Protein AF-G9ENG8-F1 (afdb_monomer)

pLDDT: mean 71.77, std 9.36, range [58.88, 90.88]

Sequence (54 aa):
MNLLDVIEKAVGSEYFDNAECSESCLAMQEASMNIELSLNQSQQPNANKVVTIK

Solvent-accessible surface area (backbone atoms only — not comparable to full-atom values): 3355 Å² total; per-residue (Å²): 134,59,71,64,62,51,51,53,48,53,54,44,46,73,73,66,61,48,52,70,56,54,53,50,52,50,53,53,51,54,52,51,52,52,50,51,53,52,53,52,57,73,65,46,80,70,79,79,76,82,77,84,83,130

Structure (mmCIF, N/CA/C/O backbone):
data_AF-G9ENG8-F1
#
_entry.id   AF-G9ENG8-F1
#
loop_
_atom_site.group_PDB
_atom_site.id
_atom_site.type_symbol
_atom_site.label_atom_id
_atom_site.label_alt_id
_atom_site.label_comp_id
_atom_site.label_asym_id
_atom_site.label_entity_id
_atom_site.label_seq_id
_atom_site.pdbx_PDB_ins_code
_atom_site.Cartn_x
_atom_site.Cartn_y
_atom_site.Cartn_z
_atom_site.occupancy
_atom_site.B_iso_or_equiv
_atom_site.auth_seq_id
_atom_site.auth_comp_id
_atom_site.auth_asym_id
_atom_site.auth_atom_id
_atom_site.pdbx_PDB_model_num
ATOM 1 N N . MET A 1 1 ? 16.028 -1.419 -27.834 1.00 60.62 1 MET A N 1
ATOM 2 C CA . MET A 1 1 ? 15.538 -0.777 -26.596 1.00 60.62 1 MET A CA 1
ATOM 3 C C . MET A 1 1 ? 15.911 0.686 -26.656 1.00 60.62 1 MET A C 1
ATOM 5 O O . MET A 1 1 ? 17.050 0.972 -27.008 1.00 60.62 1 MET A O 1
ATOM 9 N N . ASN A 1 2 ? 14.960 1.582 -26.397 1.00 87.38 2 ASN A N 1
ATOM 10 C CA . ASN A 1 2 ? 15.228 3.014 -26.309 1.00 87.38 2 ASN A CA 1
ATOM 11 C C . ASN A 1 2 ? 15.991 3.293 -25.002 1.00 87.38 2 ASN A C 1
ATOM 13 O O . ASN A 1 2 ? 15.703 2.670 -23.984 1.00 87.38 2 ASN A O 1
ATOM 17 N N . LEU A 1 3 ? 16.975 4.192 -25.027 1.00 90.06 3 LEU A N 1
ATOM 18 C CA . LEU A 1 3 ? 17.776 4.540 -23.846 1.00 90.06 3 LEU A CA 1
ATOM 19 C C . LEU A 1 3 ? 16.895 5.081 -22.709 1.00 90.06 3 LEU A C 1
ATOM 21 O O . LEU A 1 3 ? 17.146 4.787 -21.544 1.00 90.06 3 LEU A O 1
ATOM 25 N N . LEU A 1 4 ? 15.838 5.817 -23.059 1.00 90.88 4 LEU A N 1
ATOM 26 C CA . LEU A 1 4 ? 14.869 6.339 -22.095 1.00 90.88 4 LEU A CA 1
ATOM 27 C C . LEU A 1 4 ? 14.123 5.215 -21.363 1.00 90.88 4 LEU A C 1
ATOM 29 O O . LEU A 1 4 ? 14.039 5.261 -20.142 1.00 90.88 4 LEU A O 1
ATOM 33 N N . ASP A 1 5 ? 13.704 4.163 -22.075 1.00 87.12 5 ASP A N 1
ATOM 34 C CA . ASP A 1 5 ? 13.021 3.011 -21.4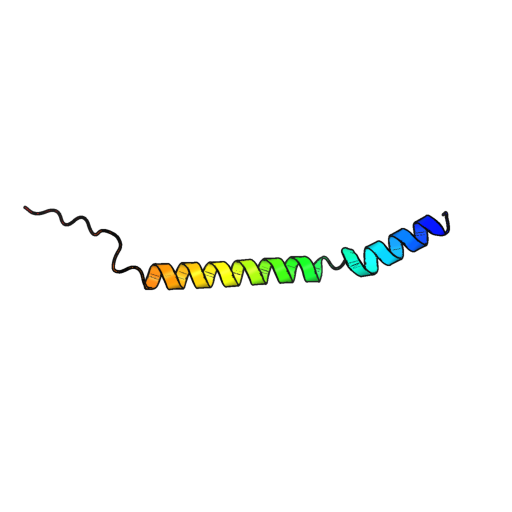65 1.00 87.12 5 ASP A CA 1
ATOM 35 C C . ASP A 1 5 ? 13.921 2.276 -20.457 1.00 87.12 5 ASP A C 1
ATOM 37 O O . ASP A 1 5 ? 13.441 1.683 -19.493 1.00 87.12 5 ASP A O 1
ATOM 41 N N . VAL A 1 6 ? 15.238 2.273 -20.693 1.00 89.62 6 VAL A N 1
ATOM 42 C CA . VAL A 1 6 ? 16.213 1.636 -19.795 1.00 89.62 6 VAL A CA 1
ATOM 43 C C . VAL A 1 6 ? 16.403 2.468 -18.528 1.00 89.62 6 VAL A C 1
ATOM 45 O O . VAL A 1 6 ? 16.455 1.903 -17.439 1.00 89.62 6 VAL A O 1
ATOM 48 N N . ILE A 1 7 ? 16.470 3.795 -18.660 1.00 86.88 7 ILE A N 1
ATOM 49 C CA . ILE A 1 7 ? 16.599 4.713 -17.520 1.00 86.88 7 ILE A CA 1
ATOM 50 C C . ILE A 1 7 ? 15.339 4.665 -16.653 1.00 86.88 7 ILE A C 1
ATOM 52 O O . ILE A 1 7 ? 15.446 4.537 -15.437 1.00 86.88 7 ILE A O 1
ATOM 56 N N . GLU A 1 8 ? 14.157 4.710 -17.268 1.00 85.31 8 GLU A N 1
ATOM 57 C CA . GLU A 1 8 ? 12.882 4.641 -16.550 1.00 85.31 8 GLU A CA 1
ATOM 58 C C . GLU A 1 8 ? 12.756 3.337 -15.757 1.00 85.31 8 GLU A C 1
ATOM 60 O O . GLU A 1 8 ? 12.398 3.364 -14.582 1.00 85.31 8 GLU A O 1
ATOM 65 N N . LYS A 1 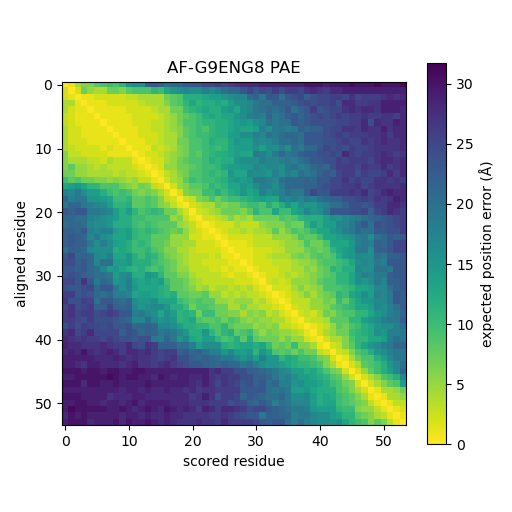9 ? 13.137 2.202 -16.355 1.00 83.25 9 LYS A N 1
ATOM 66 C CA . LYS A 1 9 ? 13.148 0.912 -15.655 1.00 83.25 9 LYS A CA 1
ATOM 67 C C . LYS A 1 9 ? 14.176 0.852 -14.533 1.00 83.25 9 LYS A C 1
ATOM 69 O O . LYS A 1 9 ? 13.852 0.347 -13.469 1.00 83.25 9 LYS A O 1
ATOM 74 N N . ALA A 1 10 ? 15.389 1.357 -14.746 1.00 83.38 10 ALA A N 1
ATOM 75 C CA . ALA A 1 10 ? 16.429 1.334 -13.719 1.00 83.38 10 ALA A CA 1
ATOM 76 C C . ALA A 1 10 ? 16.026 2.159 -12.486 1.00 83.38 10 ALA A C 1
ATOM 78 O O . ALA A 1 10 ? 16.115 1.667 -11.366 1.00 83.38 10 ALA A O 1
ATOM 79 N N . VAL A 1 11 ? 15.510 3.374 -12.702 1.00 80.75 11 VAL A N 1
ATOM 80 C CA . VAL A 1 11 ? 15.008 4.244 -11.626 1.00 80.75 11 VAL A CA 1
ATOM 81 C C . VAL A 1 11 ? 13.760 3.636 -10.980 1.00 80.75 11 VAL A C 1
ATOM 83 O O . VAL A 1 11 ? 13.646 3.605 -9.757 1.00 80.75 11 VAL A O 1
ATOM 86 N N . GLY A 1 12 ? 12.839 3.102 -11.784 1.00 76.94 12 GLY A N 1
ATOM 87 C CA . GLY A 1 12 ? 11.661 2.386 -11.301 1.00 76.94 12 GLY A CA 1
ATOM 88 C C . GLY A 1 12 ? 12.033 1.256 -10.341 1.00 76.94 12 GLY A C 1
ATOM 89 O O . GLY A 1 12 ? 11.542 1.208 -9.216 1.00 76.94 12 GLY A O 1
ATOM 90 N N . SER A 1 13 ? 12.963 0.396 -10.747 1.00 75.44 13 SER A N 1
ATOM 91 C CA .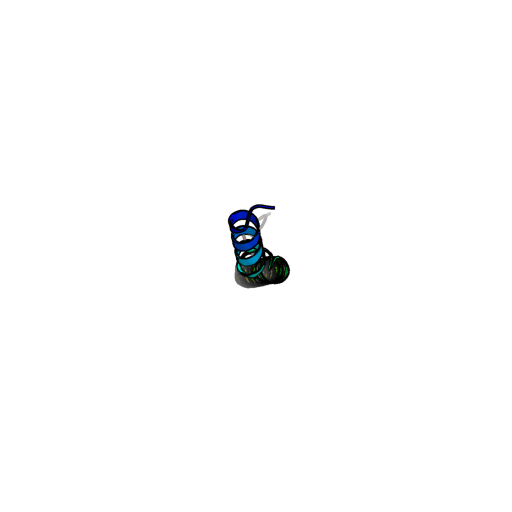 SER A 1 13 ? 13.366 -0.752 -9.942 1.00 75.44 13 SER A CA 1
ATOM 92 C C . SER A 1 13 ? 14.192 -0.377 -8.708 1.00 75.44 13 SER A C 1
ATOM 94 O O . SER A 1 13 ? 14.020 -0.986 -7.658 1.00 75.44 13 SER A O 1
ATOM 96 N N . GLU A 1 14 ? 15.056 0.638 -8.783 1.00 74.75 14 GLU A N 1
ATOM 97 C CA . GLU A 1 14 ? 15.858 1.072 -7.629 1.00 74.75 14 GLU A CA 1
ATOM 98 C C . GLU A 1 14 ? 14.995 1.651 -6.495 1.00 74.75 14 GLU A C 1
ATOM 100 O O . GLU A 1 14 ? 15.249 1.378 -5.321 1.00 74.75 14 GLU A O 1
ATOM 105 N N . TYR A 1 15 ? 13.962 2.428 -6.834 1.00 68.62 15 TYR A N 1
ATOM 106 C CA . TYR A 1 15 ? 13.159 3.148 -5.840 1.00 68.62 15 TYR A CA 1
ATOM 107 C C . TYR A 1 15 ? 11.820 2.484 -5.507 1.00 68.62 15 TYR A C 1
ATOM 109 O O . TYR A 1 15 ? 11.323 2.667 -4.395 1.00 68.62 15 TYR A O 1
ATOM 117 N N . PHE A 1 16 ? 11.226 1.734 -6.439 1.00 68.25 16 PHE A N 1
ATOM 118 C CA . PHE A 1 16 ? 9.856 1.227 -6.310 1.00 68.25 16 PHE A CA 1
ATOM 119 C C . PHE A 1 16 ? 9.746 -0.304 -6.329 1.00 68.25 16 PHE A C 1
ATOM 121 O O . PHE A 1 16 ? 8.798 -0.816 -5.741 1.00 68.25 16 PHE A O 1
ATOM 128 N N . ASP A 1 17 ? 10.714 -1.0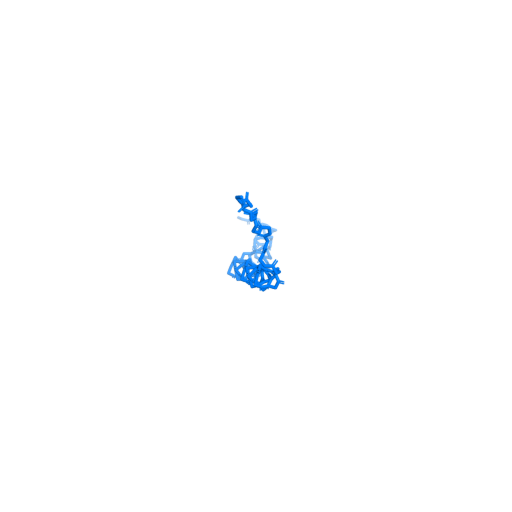44 -6.892 1.00 65.50 17 ASP A N 1
ATOM 129 C CA . ASP A 1 17 ? 10.729 -2.523 -6.806 1.00 65.50 17 ASP A CA 1
ATOM 130 C C . ASP A 1 17 ? 11.297 -3.045 -5.478 1.00 65.50 17 ASP A C 1
ATOM 132 O O . ASP A 1 17 ? 11.510 -4.248 -5.316 1.00 65.50 17 ASP A O 1
ATOM 136 N N . ASN A 1 18 ? 11.491 -2.182 -4.478 1.00 67.25 18 ASN A N 1
ATOM 137 C CA . ASN A 1 18 ? 11.810 -2.617 -3.121 1.00 67.25 18 ASN A CA 1
ATOM 138 C C . ASN A 1 18 ? 10.553 -3.172 -2.418 1.00 67.25 18 ASN A C 1
ATOM 140 O O . ASN A 1 18 ? 10.132 -2.696 -1.360 1.00 67.25 18 ASN A O 1
ATOM 144 N N . ALA A 1 19 ? 9.927 -4.172 -3.046 1.00 60.62 19 ALA A N 1
ATOM 145 C CA . ALA A 1 19 ? 8.756 -4.886 -2.557 1.00 60.62 19 ALA A CA 1
ATOM 146 C C . ALA A 1 19 ? 8.999 -5.438 -1.143 1.00 60.62 19 ALA A C 1
ATOM 148 O O . ALA A 1 19 ? 8.109 -5.366 -0.299 1.00 60.62 19 ALA A O 1
ATOM 149 N N . GLU A 1 20 ? 10.236 -5.851 -0.849 1.00 61.50 20 GLU A N 1
ATOM 150 C CA . GLU A 1 20 ? 10.681 -6.319 0.467 1.00 61.50 20 GLU A CA 1
ATOM 151 C C . GLU A 1 20 ? 10.527 -5.238 1.560 1.00 61.50 20 GLU A C 1
ATOM 153 O O . GLU A 1 20 ? 10.102 -5.526 2.682 1.00 61.50 20 GLU A O 1
ATOM 158 N N . CYS A 1 21 ? 10.780 -3.966 1.224 1.00 64.50 21 CYS A N 1
ATOM 159 C CA . CYS A 1 21 ? 10.562 -2.830 2.124 1.00 64.50 21 CYS A CA 1
ATOM 160 C C . CYS A 1 21 ? 9.064 -2.544 2.317 1.00 64.50 21 CYS A C 1
ATOM 162 O O . CYS A 1 21 ? 8.618 -2.302 3.438 1.00 64.50 21 CYS A O 1
ATOM 164 N N . SER A 1 22 ? 8.266 -2.638 1.247 1.00 64.81 22 SER A N 1
ATOM 165 C CA . SER A 1 22 ? 6.815 -2.418 1.326 1.00 64.81 22 SER A CA 1
ATOM 166 C C . SER A 1 22 ? 6.098 -3.484 2.167 1.00 64.81 22 SER A C 1
ATOM 168 O O . SER A 1 22 ? 5.279 -3.141 3.020 1.00 64.81 22 SER A O 1
ATOM 170 N N . GLU A 1 23 ? 6.464 -4.758 2.007 1.00 67.62 23 GLU A N 1
ATOM 171 C CA . GLU A 1 23 ? 5.926 -5.869 2.798 1.00 67.62 23 GLU A CA 1
ATOM 172 C C . GLU A 1 23 ? 6.350 -5.759 4.265 1.00 67.62 23 GLU A C 1
ATOM 174 O O . GLU A 1 23 ? 5.524 -5.921 5.165 1.00 67.62 23 GLU A O 1
ATOM 179 N N . SER A 1 24 ? 7.610 -5.391 4.520 1.00 69.38 24 SER A N 1
ATOM 180 C CA . SER A 1 24 ? 8.113 -5.156 5.879 1.00 69.38 24 SER A CA 1
ATOM 181 C C . SER A 1 24 ? 7.381 -4.005 6.576 1.00 69.38 24 SER A C 1
ATOM 183 O O . SER A 1 24 ? 7.020 -4.118 7.750 1.00 69.38 24 SER A O 1
ATOM 185 N N . CYS A 1 25 ? 7.114 -2.903 5.866 1.00 73.56 25 CYS A N 1
ATOM 186 C CA . CYS A 1 25 ? 6.341 -1.781 6.398 1.00 73.56 25 CYS A CA 1
ATOM 187 C C . CYS A 1 25 ? 4.889 -2.169 6.711 1.00 73.56 25 CYS A C 1
ATOM 189 O O . CYS A 1 25 ? 4.380 -1.779 7.764 1.00 73.56 25 CYS A O 1
ATOM 191 N N . LEU A 1 26 ? 4.239 -2.948 5.840 1.00 77.06 26 LEU A N 1
ATOM 192 C CA . LEU A 1 26 ? 2.878 -3.447 6.066 1.00 77.06 26 LEU A CA 1
ATOM 193 C C . LEU A 1 26 ? 2.817 -4.377 7.282 1.00 77.06 26 LEU A C 1
ATOM 195 O O . LEU A 1 26 ? 1.998 -4.161 8.174 1.00 77.06 26 LEU A O 1
ATOM 199 N N . ALA A 1 27 ? 3.736 -5.341 7.379 1.00 78.81 27 ALA A N 1
ATOM 200 C CA . ALA A 1 27 ? 3.815 -6.253 8.518 1.00 78.81 27 ALA A CA 1
ATOM 201 C C . ALA A 1 27 ? 4.050 -5.505 9.844 1.00 78.81 27 ALA A C 1
ATOM 203 O O . ALA A 1 27 ? 3.445 -5.830 10.869 1.00 78.81 27 ALA A O 1
ATOM 204 N N . MET A 1 28 ? 4.890 -4.463 9.834 1.00 79.00 28 MET A N 1
ATOM 205 C CA . MET A 1 28 ? 5.138 -3.629 11.014 1.00 79.00 28 MET A CA 1
ATOM 206 C C . MET A 1 28 ? 3.896 -2.823 11.430 1.00 79.00 28 MET A C 1
ATOM 208 O O . MET A 1 28 ? 3.612 -2.698 12.626 1.00 79.00 28 MET A O 1
ATOM 212 N N . GLN A 1 29 ? 3.138 -2.293 10.464 1.00 77.00 29 GLN A N 1
ATOM 213 C CA . GLN A 1 29 ? 1.879 -1.594 10.734 1.00 77.00 29 GLN A CA 1
ATOM 214 C C . GLN A 1 29 ? 0.812 -2.538 11.298 1.00 77.00 29 GLN A C 1
ATOM 216 O O . GLN A 1 29 ? 0.190 -2.207 12.308 1.00 77.00 29 GLN A O 1
ATOM 221 N N . GLU A 1 30 ? 0.641 -3.728 10.719 1.00 82.25 30 GLU A N 1
ATOM 222 C CA . GLU A 1 30 ? -0.301 -4.733 11.229 1.00 82.25 30 GLU A CA 1
ATOM 223 C C . GLU A 1 30 ? 0.054 -5.184 12.649 1.00 82.25 30 GLU A C 1
ATOM 225 O O . GLU A 1 30 ? -0.819 -5.255 13.517 1.00 82.25 30 GLU A O 1
ATOM 230 N N 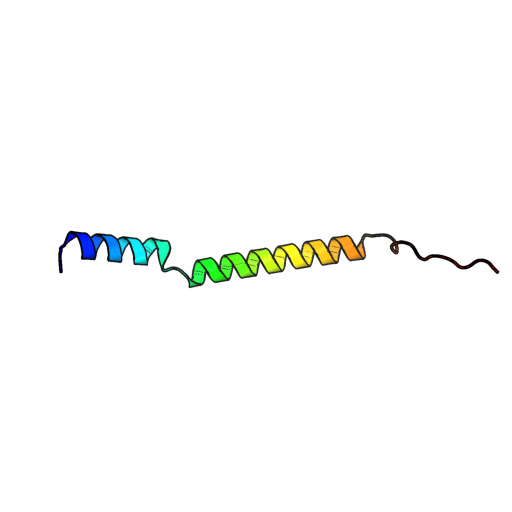. ALA A 1 31 ? 1.335 -5.444 12.924 1.00 80.25 31 ALA A N 1
ATOM 231 C CA . ALA A 1 31 ? 1.797 -5.799 14.264 1.00 80.25 31 ALA A CA 1
ATOM 232 C C . ALA A 1 31 ? 1.492 -4.688 15.283 1.00 80.25 31 ALA A C 1
ATOM 234 O O . ALA A 1 31 ? 0.992 -4.969 16.373 1.00 80.25 31 ALA A O 1
ATOM 235 N N . SER A 1 32 ? 1.733 -3.428 14.911 1.00 75.25 32 SER A N 1
ATOM 236 C CA . SER A 1 32 ? 1.464 -2.269 15.771 1.00 75.25 32 SER A CA 1
ATOM 237 C C . SER A 1 32 ? -0.033 -2.111 16.058 1.00 75.25 32 SER A C 1
ATOM 239 O O . SER A 1 32 ? -0.424 -1.948 17.214 1.00 75.25 32 SER A O 1
ATOM 241 N N . MET A 1 33 ? -0.878 -2.251 15.030 1.00 77.69 33 MET A N 1
ATOM 242 C CA . MET A 1 33 ? -2.335 -2.169 15.170 1.00 77.69 33 MET A CA 1
ATOM 243 C C . MET A 1 33 ? -2.881 -3.287 16.067 1.00 77.69 33 MET A C 1
ATOM 245 O O . MET A 1 33 ? -3.722 -3.035 16.926 1.00 77.69 33 MET A O 1
ATOM 249 N N . ASN A 1 34 ? -2.374 -4.515 15.920 1.00 75.44 34 ASN A N 1
ATOM 250 C CA . ASN A 1 34 ? -2.789 -5.656 16.739 1.00 75.44 34 ASN A CA 1
ATOM 251 C C . ASN A 1 34 ? -2.416 -5.485 18.221 1.00 75.44 34 ASN A C 1
ATOM 253 O O . ASN A 1 34 ? -3.202 -5.851 19.101 1.00 75.44 34 ASN A O 1
ATOM 257 N N . ILE A 1 35 ? -1.249 -4.902 18.510 1.00 74.69 35 ILE A N 1
ATOM 258 C CA . ILE A 1 35 ? -0.824 -4.598 19.884 1.00 74.69 35 ILE A CA 1
ATOM 259 C C . ILE A 1 35 ? -1.737 -3.539 20.503 1.00 74.69 35 ILE A C 1
ATOM 261 O O . ILE A 1 35 ? -2.218 -3.737 21.619 1.00 74.69 35 ILE A O 1
ATOM 265 N N . GLU A 1 36 ? -2.027 -2.450 19.786 1.00 71.81 36 GLU A N 1
ATOM 266 C CA . GLU A 1 36 ? -2.958 -1.422 20.265 1.00 71.81 36 GLU A CA 1
ATOM 267 C C . GLU A 1 36 ? -4.354 -1.996 20.520 1.00 71.81 36 GLU A C 1
ATOM 269 O O . GLU A 1 36 ? -4.958 -1.709 21.555 1.00 71.81 36 GLU A O 1
ATOM 274 N N . LEU A 1 37 ? -4.865 -2.848 19.630 1.00 68.88 37 LEU A N 1
ATOM 275 C CA . LEU A 1 37 ? -6.183 -3.466 19.784 1.00 68.88 37 LEU A CA 1
ATOM 276 C C . LEU A 1 37 ? -6.240 -4.380 21.017 1.00 68.88 37 LEU A C 1
ATOM 278 O O . LEU A 1 37 ? -7.188 -4.303 21.800 1.00 68.88 37 LEU A O 1
ATOM 282 N N . SER A 1 38 ? -5.201 -5.193 21.228 1.00 68.69 38 SER A N 1
ATOM 283 C CA . SER A 1 38 ? -5.069 -6.068 22.400 1.00 68.69 38 SER A CA 1
ATOM 284 C C . SER A 1 38 ? -4.956 -5.273 23.703 1.00 68.69 38 SER A C 1
ATOM 286 O O . SER A 1 38 ? -5.587 -5.621 24.705 1.00 68.69 38 SER A O 1
ATOM 288 N N . LEU A 1 39 ? -4.166 -4.196 23.709 1.00 65.94 39 LEU A N 1
ATOM 289 C CA . LEU A 1 39 ? -3.984 -3.345 24.884 1.00 65.94 39 LEU A CA 1
ATOM 290 C C . LEU A 1 39 ? -5.300 -2.652 25.262 1.00 65.94 39 LEU A C 1
ATOM 292 O O . LEU A 1 39 ? -5.702 -2.675 26.425 1.00 65.94 39 LEU A O 1
ATOM 296 N N . ASN A 1 40 ? -6.008 -2.109 24.269 1.00 63.69 40 ASN A N 1
ATOM 297 C CA . ASN A 1 40 ? -7.292 -1.449 24.477 1.00 63.69 40 ASN A CA 1
ATOM 298 C C . ASN A 1 40 ? -8.380 -2.436 24.923 1.00 63.69 40 ASN A C 1
ATOM 300 O O . ASN A 1 40 ? -9.146 -2.104 25.823 1.00 63.69 40 ASN A O 1
ATOM 304 N N . GLN A 1 41 ? -8.427 -3.661 24.384 1.00 61.94 41 GLN A N 1
ATOM 305 C CA . GLN A 1 41 ? -9.347 -4.707 24.860 1.00 61.94 41 GLN A CA 1
ATOM 306 C C . GLN A 1 41 ? -9.062 -5.126 26.306 1.00 61.94 41 GLN A C 1
ATOM 308 O O . GLN A 1 41 ? -9.996 -5.262 27.094 1.00 61.94 41 GLN A O 1
ATOM 313 N N . SER A 1 42 ? -7.787 -5.289 26.677 1.00 60.12 42 SER A N 1
ATOM 314 C CA . SER A 1 4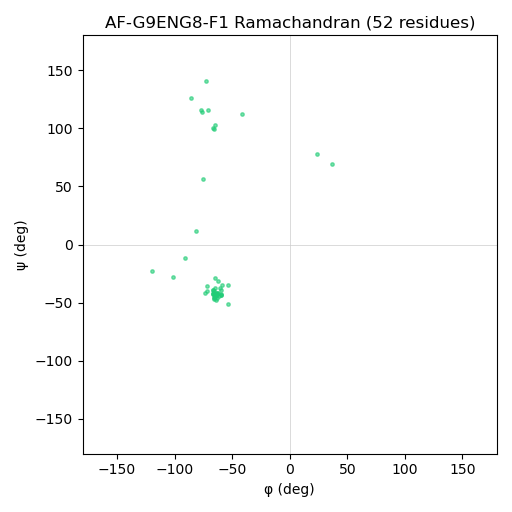2 ? -7.395 -5.610 28.056 1.00 60.12 42 SER A CA 1
ATOM 315 C C . SER A 1 42 ? -7.729 -4.489 29.043 1.00 60.12 42 SER A C 1
ATOM 317 O O . SER A 1 42 ? -7.919 -4.764 30.228 1.00 60.12 42 SER A O 1
ATOM 319 N N . GLN A 1 43 ? -7.749 -3.237 28.585 1.00 61.12 43 GLN A N 1
ATOM 320 C CA . GLN A 1 43 ? -8.044 -2.066 29.411 1.00 61.12 43 GLN A CA 1
ATOM 321 C C . GLN A 1 43 ? -9.529 -1.697 29.438 1.00 61.12 43 GLN A C 1
ATOM 323 O O . GLN A 1 43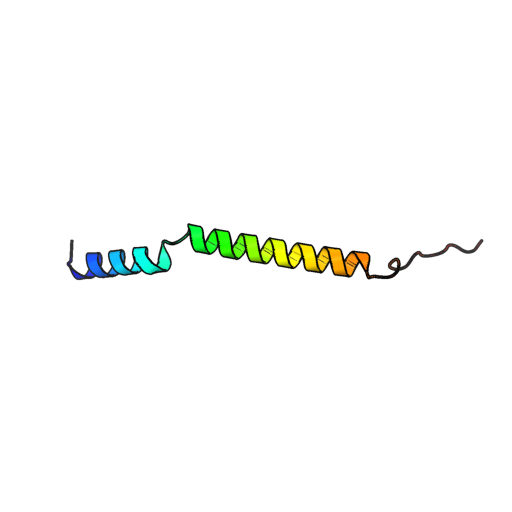 ? -9.925 -0.900 30.288 1.00 61.12 43 GLN A O 1
ATOM 328 N N . GLN A 1 44 ? -10.370 -2.274 28.571 1.00 59.69 44 GLN A N 1
ATOM 329 C CA . GLN A 1 44 ? -11.814 -2.099 28.689 1.00 59.69 44 GLN A CA 1
ATOM 330 C C . GLN A 1 44 ? -12.301 -2.875 29.922 1.00 59.69 44 GLN A C 1
ATOM 332 O O . GLN A 1 44 ? -12.205 -4.104 29.948 1.00 59.69 44 GLN A O 1
ATOM 337 N N . PRO A 1 45 ? -12.833 -2.204 30.960 1.00 59.84 45 PRO A N 1
ATOM 338 C CA . PRO A 1 45 ? -13.359 -2.896 32.125 1.00 59.84 45 PRO A CA 1
ATOM 339 C C . PRO A 1 45 ? -14.562 -3.725 31.678 1.00 59.84 45 PRO A C 1
ATOM 341 O O . PRO A 1 45 ? -15.613 -3.154 31.416 1.00 59.84 45 PRO A O 1
ATOM 344 N N . ASN A 1 46 ? -14.373 -5.047 31.537 1.00 61.69 46 ASN A N 1
ATOM 345 C CA . ASN A 1 46 ? -15.389 -6.062 31.230 1.00 61.69 46 ASN A CA 1
ATOM 346 C C . ASN A 1 46 ? -16.613 -5.484 30.511 1.00 61.69 46 ASN A C 1
ATOM 348 O O . ASN A 1 46 ? -17.638 -5.241 31.154 1.00 61.69 46 ASN A O 1
ATOM 352 N N . ALA A 1 47 ? -16.482 -5.237 29.203 1.00 58.88 47 ALA A N 1
ATOM 353 C CA . ALA A 1 47 ? -17.571 -4.750 28.368 1.00 58.88 47 ALA A CA 1
ATOM 354 C C . ALA A 1 47 ? -18.880 -5.480 28.720 1.00 58.88 47 ALA A C 1
ATOM 356 O O . ALA A 1 47 ? -18.997 -6.690 28.542 1.00 58.88 47 ALA A O 1
ATOM 357 N N . ASN A 1 48 ? -19.828 -4.730 29.290 1.00 60.97 48 ASN A N 1
ATOM 358 C CA . ASN A 1 48 ? -21.231 -5.083 29.487 1.00 60.97 48 ASN A CA 1
ATOM 359 C C . ASN A 1 48 ? -21.508 -6.559 29.833 1.00 60.97 48 ASN A C 1
ATOM 361 O O . ASN A 1 48 ? -22.144 -7.280 29.064 1.00 60.97 48 ASN A O 1
ATOM 365 N N . LYS A 1 49 ? -21.126 -7.014 31.034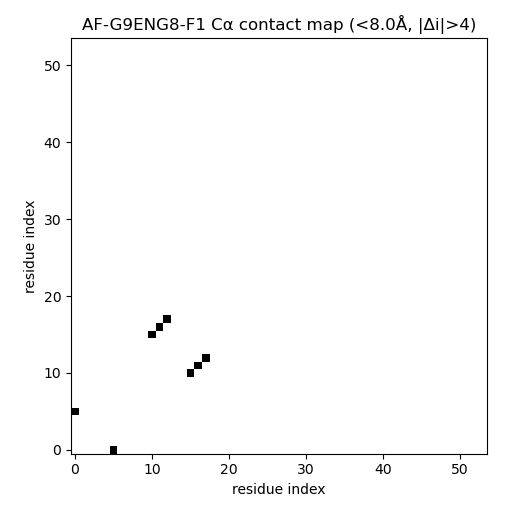 1.00 61.00 49 LYS A N 1
ATOM 366 C CA . LYS A 1 49 ? -21.777 -8.202 31.608 1.00 61.00 49 LYS A CA 1
ATOM 367 C C . LYS A 1 49 ? -23.237 -7.845 31.907 1.00 61.00 49 LYS A C 1
ATOM 369 O O . LYS A 1 49 ? -23.523 -7.204 32.914 1.00 61.00 49 LYS A O 1
ATOM 374 N N . VAL A 1 50 ? -24.163 -8.245 31.035 1.00 66.69 50 VAL A N 1
ATOM 375 C CA . VAL A 1 50 ? -25.605 -8.176 31.315 1.00 66.69 50 VAL A CA 1
ATOM 376 C C . VAL A 1 50 ? -25.892 -9.141 32.466 1.00 66.69 50 VAL A C 1
ATOM 378 O O . VAL A 1 50 ? -25.957 -10.356 32.279 1.00 66.69 50 VAL A O 1
ATOM 381 N N . VAL A 1 51 ? -25.995 -8.614 33.686 1.00 61.28 51 VAL A N 1
ATOM 382 C CA . VAL A 1 51 ? -26.347 -9.413 34.862 1.00 61.28 51 VAL A CA 1
ATOM 383 C C . VAL A 1 51 ? -27.848 -9.670 34.812 1.00 61.28 51 VAL A C 1
ATOM 385 O O . VAL A 1 51 ? -28.648 -8.742 34.877 1.00 61.28 51 VAL A O 1
ATOM 388 N N . THR A 1 52 ? -28.241 -10.935 34.681 1.00 69.25 52 THR A N 1
ATOM 389 C CA . THR A 1 52 ? -29.647 -11.322 34.840 1.00 69.25 52 THR A CA 1
ATOM 390 C C . THR A 1 52 ? -29.978 -11.322 36.331 1.00 69.25 52 THR A C 1
ATOM 392 O O . THR A 1 52 ? -29.422 -12.124 37.080 1.00 69.25 52 THR A O 1
ATOM 395 N N . ILE A 1 53 ? -30.858 -10.418 36.764 1.00 66.88 53 ILE A N 1
ATOM 396 C CA . ILE A 1 53 ? -31.402 -10.398 38.129 1.00 66.88 53 ILE A CA 1
ATOM 397 C C . ILE A 1 53 ? -32.609 -11.348 38.152 1.00 66.88 53 ILE A C 1
ATOM 399 O O . ILE A 1 53 ? -33.480 -11.237 37.289 1.00 66.88 53 ILE A O 1
ATOM 403 N N . LYS A 1 54 ? -32.618 -12.308 39.085 1.00 65.62 54 LYS A N 1
ATOM 404 C CA . LYS A 1 54 ? -33.757 -13.196 39.366 1.00 65.62 54 LYS A CA 1
ATOM 405 C C . LYS A 1 54 ? -34.602 -12.636 40.497 1.00 65.62 54 LYS A C 1
ATOM 407 O O . LYS A 1 54 ? -33.987 -12.098 41.444 1.00 65.62 54 LYS A O 1
#

Mean predicted aligned error: 14.88 Å

Secondary structure (DSSP, 8-state):
--HHHHHHHHHHHHHT--HHHHHHHHHHHHHHHHHHHHHHHHHS--TT------

Radius of gyration: 24.22 Å; Cα contacts (8 Å, |Δi|>4): 4; chains: 1; bounding box: 52×20×66 Å

Organism: NCBI:txid658187

Foldseek 3Di:
DDPVVVVCVVVCCVPPVVVVVVVVVVVVVVVVVVVVVVVVV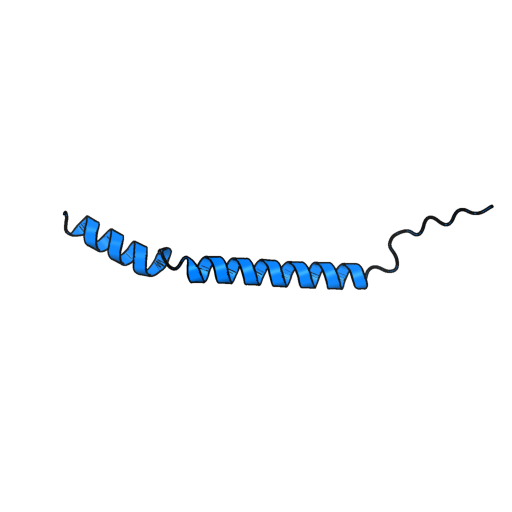VPPPPPDPPDDDD